Protein AF-A0A815XMN2-F1 (afdb_monomer)

Organism: NCBI:txid433720

Radius of gyr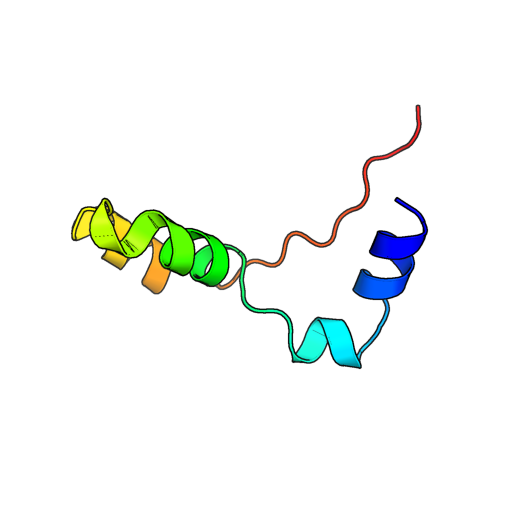ation: 13.96 Å; Cα contacts (8 Å, |Δi|>4): 30; chains: 1; bounding box: 23×28×36 Å

pLDDT: mean 93.34, std 6.51, range [59.31, 98.06]

Sequence (55 aa):
WRYLNSAYELDAFVKSCPSDQEIVLHWVRRETSTKEFLQLTKEEPKYSLDIPELD

Mean predicted aligned error: 3.77 Å

Structure (mmCIF, N/CA/C/O backbone):
data_AF-A0A815XMN2-F1
#
_entry.id   AF-A0A815XMN2-F1
#
loop_
_atom_site.group_PDB
_atom_site.id
_atom_site.type_symbol
_atom_site.label_atom_id
_atom_site.label_alt_id
_atom_site.label_comp_id
_atom_site.label_asym_id
_atom_site.label_entity_id
_atom_site.label_seq_id
_atom_site.pdbx_PDB_ins_code
_atom_site.Cartn_x
_atom_site.Cartn_y
_atom_site.Cartn_z
_atom_site.occupancy
_atom_site.B_iso_or_equiv
_atom_site.auth_seq_id
_atom_site.auth_comp_id
_atom_site.auth_asym_id
_atom_site.auth_atom_id
_atom_site.pdbx_PDB_model_num
ATOM 1 N N . TRP A 1 1 ? 6.205 12.749 -10.085 1.00 91.94 1 TRP A N 1
ATOM 2 C CA . TRP A 1 1 ? 5.284 11.659 -10.453 1.00 91.94 1 TRP A CA 1
ATOM 3 C C . TRP A 1 1 ? 5.889 10.556 -11.311 1.00 91.94 1 TRP A C 1
ATOM 5 O O . TRP A 1 1 ? 5.694 9.412 -10.943 1.00 91.94 1 TRP A O 1
ATOM 15 N N . ARG A 1 2 ? 6.682 10.834 -12.365 1.00 93.50 2 ARG A N 1
ATOM 16 C CA . ARG A 1 2 ? 7.274 9.784 -13.236 1.00 93.50 2 ARG A CA 1
ATOM 17 C C . ARG A 1 2 ? 7.884 8.573 -12.504 1.00 93.50 2 ARG A C 1
ATOM 19 O O . ARG A 1 2 ? 7.571 7.451 -12.865 1.00 93.50 2 ARG A O 1
ATOM 26 N N . TYR A 1 3 ? 8.712 8.788 -11.478 1.00 95.88 3 TYR A N 1
ATOM 27 C CA . TYR A 1 3 ? 9.306 7.685 -10.704 1.00 95.88 3 TYR A CA 1
ATOM 28 C C . TYR A 1 3 ? 8.259 6.845 -9.954 1.00 95.88 3 TYR A C 1
ATOM 30 O O . TYR A 1 3 ? 8.345 5.623 -9.956 1.00 95.88 3 TYR A O 1
ATOM 38 N N . LEU A 1 4 ? 7.260 7.497 -9.351 1.00 95.94 4 LEU A N 1
ATOM 39 C CA . LEU A 1 4 ? 6.166 6.806 -8.666 1.00 95.94 4 LEU A CA 1
ATOM 40 C C . LEU A 1 4 ? 5.302 6.027 -9.659 1.00 95.94 4 LEU A C 1
ATOM 42 O O . LEU A 1 4 ? 5.005 4.875 -9.390 1.00 95.94 4 LEU A O 1
ATOM 46 N N . ASN A 1 5 ? 5.016 6.591 -10.839 1.00 95.94 5 ASN A N 1
ATOM 47 C CA . ASN A 1 5 ? 4.310 5.872 -11.903 1.00 95.94 5 ASN A CA 1
ATOM 48 C C . ASN A 1 5 ? 5.042 4.577 -12.276 1.00 95.94 5 ASN A C 1
ATOM 50 O O . ASN A 1 5 ? 4.451 3.506 -12.295 1.00 95.94 5 ASN A O 1
ATOM 54 N N . SER A 1 6 ? 6.359 4.660 -12.491 1.00 96.69 6 SER A N 1
ATOM 55 C CA . SER A 1 6 ? 7.175 3.477 -12.779 1.00 96.69 6 SER A CA 1
ATOM 56 C C . SER A 1 6 ? 7.202 2.467 -11.628 1.00 96.69 6 SER A C 1
ATOM 58 O O . SER A 1 6 ? 7.309 1.272 -11.880 1.00 96.69 6 SER A O 1
ATOM 60 N N . ALA A 1 7 ? 7.115 2.916 -10.373 1.00 97.31 7 ALA A N 1
ATOM 61 C CA . ALA A 1 7 ? 7.002 2.014 -9.231 1.00 97.31 7 ALA A CA 1
ATOM 62 C C . ALA A 1 7 ? 5.627 1.327 -9.188 1.00 97.31 7 ALA A C 1
ATOM 64 O O . ALA A 1 7 ? 5.563 0.129 -8.944 1.00 97.31 7 ALA A O 1
ATOM 65 N N . TYR A 1 8 ? 4.544 2.048 -9.477 1.00 96.88 8 TYR A N 1
ATOM 66 C CA . TYR A 1 8 ? 3.178 1.514 -9.481 1.00 96.88 8 TYR A CA 1
ATOM 67 C C . TYR A 1 8 ? 2.927 0.498 -10.609 1.00 96.88 8 TYR A C 1
ATOM 69 O O . TYR A 1 8 ? 2.094 -0.389 -10.458 1.00 96.88 8 TYR A O 1
ATOM 77 N N . GLU A 1 9 ? 3.706 0.558 -11.692 1.00 96.06 9 GLU A N 1
ATOM 78 C CA . GLU A 1 9 ? 3.719 -0.440 -12.774 1.00 96.06 9 GLU A CA 1
ATOM 79 C C . GLU A 1 9 ? 4.659 -1.636 -12.500 1.00 96.06 9 GLU A C 1
ATOM 81 O O . GLU A 1 9 ? 4.635 -2.634 -13.225 1.00 96.06 9 GLU A O 1
ATOM 86 N N . LEU A 1 10 ? 5.513 -1.563 -11.472 1.00 97.94 10 LEU A N 1
ATOM 87 C CA . LEU A 1 10 ? 6.502 -2.597 -11.174 1.00 97.94 10 LEU A CA 1
ATOM 88 C C . LEU A 1 10 ? 5.890 -3.721 -10.326 1.00 97.94 10 LEU A C 1
ATO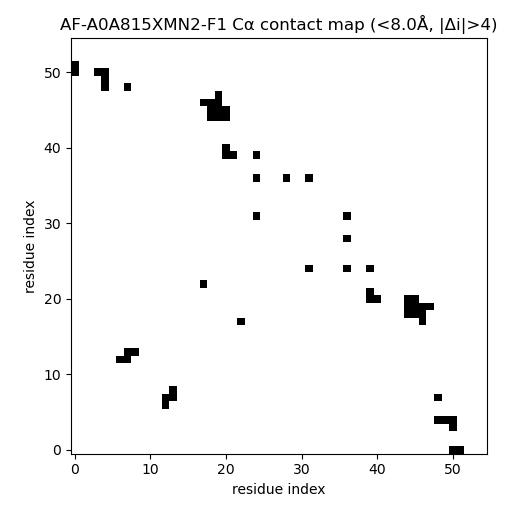M 90 O O . LEU A 1 10 ? 5.559 -3.529 -9.160 1.00 97.94 10 LEU A O 1
ATOM 94 N N . ASP A 1 11 ? 5.862 -4.941 -10.865 1.00 98.06 11 ASP A N 1
ATOM 95 C CA . ASP A 1 11 ? 5.300 -6.126 -10.193 1.00 98.06 11 ASP A CA 1
ATOM 96 C C . ASP A 1 11 ? 5.904 -6.389 -8.800 1.00 98.06 11 ASP A C 1
ATOM 98 O O . ASP A 1 11 ? 5.189 -6.708 -7.851 1.00 98.06 11 ASP A O 1
ATOM 102 N N . ALA A 1 12 ? 7.218 -6.185 -8.646 1.00 98.06 12 ALA A N 1
ATOM 103 C CA . ALA A 1 12 ? 7.893 -6.325 -7.357 1.00 98.06 12 ALA A CA 1
ATOM 104 C C . ALA A 1 12 ? 7.367 -5.332 -6.308 1.00 98.06 12 ALA A C 1
ATOM 106 O O . ALA A 1 12 ? 7.253 -5.686 -5.135 1.00 98.06 12 ALA A O 1
ATOM 107 N N . PHE A 1 13 ? 7.030 -4.108 -6.721 1.00 98.00 13 PHE A N 1
ATOM 108 C CA . PHE A 1 13 ? 6.412 -3.120 -5.844 1.00 98.00 13 PHE A CA 1
ATOM 109 C C . PHE A 1 13 ? 4.969 -3.524 -5.533 1.00 98.00 13 PHE A C 1
ATOM 111 O O . PHE A 1 13 ? 4.632 -3.674 -4.366 1.00 98.00 13 PHE A O 1
ATOM 118 N N . VAL A 1 14 ? 4.147 -3.799 -6.551 1.00 96.56 14 VAL A N 1
ATOM 119 C CA . VAL A 1 14 ? 2.720 -4.130 -6.378 1.00 96.56 14 VAL A CA 1
ATOM 120 C C . VAL A 1 14 ? 2.518 -5.338 -5.458 1.00 96.56 14 VAL A C 1
ATOM 122 O O . VAL A 1 14 ? 1.663 -5.308 -4.581 1.00 96.56 14 VAL A O 1
ATOM 125 N N . LYS A 1 15 ? 3.340 -6.385 -5.592 1.00 96.12 15 LYS A N 1
ATOM 126 C CA . LYS A 1 15 ? 3.247 -7.593 -4.753 1.00 96.12 15 LYS A CA 1
ATOM 127 C C . LYS A 1 15 ? 3.749 -7.415 -3.323 1.00 96.12 15 LYS A C 1
ATOM 129 O O . LYS A 1 15 ? 3.455 -8.259 -2.480 1.00 96.12 15 LYS A O 1
ATOM 134 N N . SER A 1 16 ? 4.552 -6.387 -3.061 1.00 97.50 16 SER A N 1
ATOM 135 C CA . SER A 1 16 ? 5.137 -6.132 -1.739 1.00 97.50 16 SER A CA 1
ATOM 136 C C . SER A 1 16 ? 4.515 -4.933 -1.024 1.00 97.50 16 SER A C 1
ATOM 138 O O . SER A 1 16 ? 4.743 -4.756 0.173 1.00 97.50 16 SER A O 1
ATOM 140 N N . CYS A 1 17 ? 3.730 -4.120 -1.735 1.00 97.88 17 CYS A N 1
ATOM 141 C CA . CYS A 1 17 ? 3.074 -2.944 -1.193 1.00 97.88 17 CYS A CA 1
ATOM 142 C C . CYS A 1 17 ? 1.949 -3.364 -0.229 1.00 97.88 17 CYS A C 1
ATOM 144 O O . CYS A 1 17 ? 1.083 -4.152 -0.620 1.00 97.88 17 CYS A O 1
ATOM 146 N N . PRO A 1 18 ? 1.940 -2.870 1.022 1.00 97.81 18 PRO A N 1
ATOM 147 C CA . PRO A 1 18 ? 0.804 -3.055 1.919 1.00 97.81 18 PRO A CA 1
ATOM 148 C C . PRO A 1 18 ? -0.401 -2.234 1.449 1.00 97.81 18 PRO A C 1
ATOM 150 O O . PRO A 1 18 ? -0.257 -1.276 0.690 1.00 97.81 18 PRO A O 1
ATOM 153 N N . SER A 1 19 ? -1.588 -2.594 1.929 1.00 97.81 19 SER A N 1
ATOM 154 C CA . SER A 1 19 ? -2.796 -1.807 1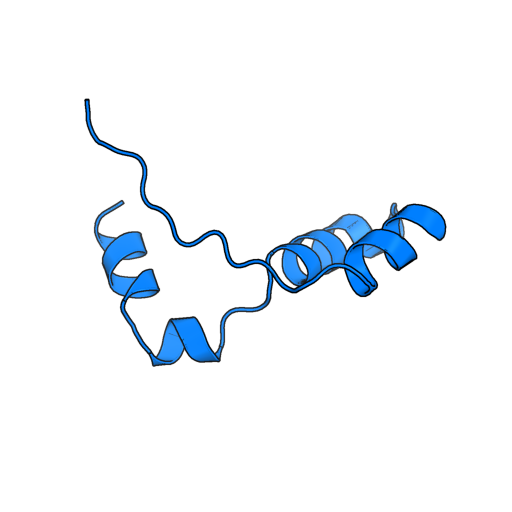.661 1.00 97.81 19 SER A CA 1
ATOM 155 C C . SER A 1 19 ? -2.748 -0.431 2.329 1.00 97.81 19 SER A C 1
ATOM 157 O O . SER A 1 19 ? -2.074 -0.234 3.347 1.00 97.81 19 SER A O 1
ATOM 159 N N . ASP A 1 20 ? -3.526 0.514 1.804 1.00 97.56 20 ASP A N 1
ATOM 160 C CA . ASP A 1 20 ? -3.677 1.857 2.370 1.00 97.56 20 ASP A CA 1
ATOM 161 C C . ASP A 1 20 ? -4.063 1.782 3.856 1.00 97.56 20 ASP A C 1
ATOM 163 O O . ASP A 1 20 ? -3.517 2.500 4.698 1.00 97.56 20 ASP A O 1
ATOM 167 N N . GLN A 1 21 ? -4.971 0.863 4.200 1.00 96.94 21 GLN A N 1
ATOM 168 C CA . GLN A 1 21 ? -5.426 0.656 5.570 1.00 96.94 21 GLN A CA 1
ATOM 169 C C . GLN A 1 21 ? -4.309 0.157 6.491 1.00 96.94 21 GLN A C 1
ATOM 171 O O . GLN A 1 21 ? -4.207 0.627 7.624 1.00 96.94 21 GLN A O 1
ATOM 176 N N . GLU A 1 22 ? -3.452 -0.757 6.032 1.00 96.00 22 GLU A N 1
ATOM 177 C CA . GLU A 1 22 ? -2.303 -1.231 6.813 1.00 96.00 22 GLU A CA 1
ATOM 178 C C . GLU A 1 22 ? -1.263 -0.130 7.028 1.00 96.00 22 GLU A C 1
ATOM 180 O O . GLU A 1 22 ? -0.711 -0.019 8.126 1.00 96.00 22 GLU A O 1
ATOM 185 N N . ILE A 1 23 ? -1.034 0.715 6.015 1.00 97.12 23 ILE A N 1
ATOM 186 C CA . ILE A 1 23 ? -0.158 1.887 6.125 1.00 97.12 23 ILE A CA 1
ATOM 187 C C . ILE A 1 23 ? -0.707 2.839 7.188 1.00 97.12 23 ILE A C 1
ATOM 189 O O . ILE A 1 23 ? 0.016 3.200 8.117 1.00 97.12 23 ILE A O 1
ATOM 193 N N . VAL A 1 24 ? -1.987 3.215 7.097 1.00 95.50 24 VAL A N 1
ATOM 194 C CA . VAL A 1 24 ? -2.637 4.098 8.078 1.00 95.50 24 VAL A CA 1
ATOM 195 C C . VAL A 1 24 ? -2.543 3.488 9.472 1.00 95.50 24 VAL A C 1
ATOM 197 O O . VAL A 1 24 ? -2.029 4.124 10.395 1.00 95.50 24 VAL A O 1
ATOM 200 N N . LEU A 1 25 ? -2.966 2.231 9.618 1.00 94.75 25 LEU A N 1
ATOM 201 C CA . LEU A 1 25 ? -2.983 1.539 10.897 1.00 94.75 25 LEU A CA 1
ATOM 202 C C . LEU A 1 25 ? -1.590 1.466 11.528 1.00 94.75 25 LEU A C 1
ATOM 204 O O . LEU A 1 25 ? -1.478 1.646 12.738 1.00 94.75 25 LEU A O 1
ATOM 208 N N . HIS A 1 26 ? -0.535 1.232 10.743 1.00 94.88 26 HIS A N 1
ATOM 209 C CA . HIS A 1 26 ? 0.841 1.208 11.237 1.00 94.88 26 HIS A CA 1
ATOM 210 C C . HIS A 1 26 ? 1.213 2.509 11.963 1.00 94.88 26 HIS A C 1
ATOM 212 O O . HIS A 1 26 ? 1.777 2.460 13.059 1.00 94.88 26 HIS A O 1
ATOM 218 N N . TRP A 1 27 ? 0.860 3.656 11.381 1.00 94.50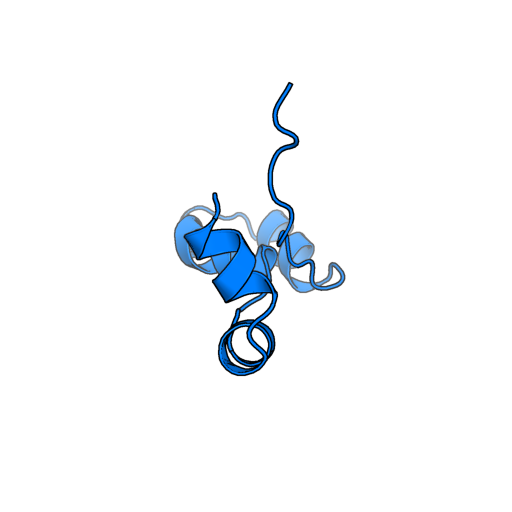 27 TRP A N 1
ATOM 219 C CA . TRP A 1 27 ? 1.220 4.971 11.911 1.00 94.50 27 TRP A CA 1
ATOM 220 C C . TRP A 1 27 ? 0.315 5.432 13.052 1.00 94.50 27 TRP A C 1
ATOM 222 O O . TRP A 1 27 ? 0.810 6.003 14.021 1.00 94.50 27 TRP A O 1
ATOM 232 N N . VAL A 1 28 ? -0.989 5.148 12.988 1.00 92.38 28 VAL A N 1
ATOM 233 C CA . VAL A 1 28 ? -1.954 5.633 13.992 1.00 92.38 28 VAL A CA 1
ATOM 234 C C . VAL A 1 28 ? -2.236 4.636 15.117 1.00 92.38 28 VAL A C 1
ATOM 236 O O . VAL A 1 28 ? -3.019 4.934 16.018 1.00 92.38 28 VAL A O 1
ATOM 239 N N . ARG A 1 29 ? -1.596 3.456 15.121 1.00 82.75 29 ARG A N 1
ATOM 240 C CA . ARG A 1 29 ? -1.935 2.318 16.002 1.00 82.75 29 ARG A CA 1
ATOM 241 C C . ARG A 1 29 ? -2.116 2.666 17.483 1.00 82.75 29 ARG A C 1
ATOM 243 O O . ARG A 1 29 ? -2.915 2.026 18.157 1.00 82.75 29 ARG A O 1
ATOM 250 N N . ARG A 1 30 ? -1.341 3.619 18.012 1.00 84.06 30 ARG A N 1
ATOM 251 C CA . ARG A 1 30 ? -1.387 4.016 19.434 1.00 84.06 30 ARG A CA 1
ATOM 252 C C . ARG A 1 30 ? -2.536 4.971 19.768 1.00 84.06 30 ARG A C 1
ATOM 254 O O . ARG A 1 30 ? -2.911 5.066 20.929 1.00 84.06 30 ARG A O 1
ATOM 261 N N . GLU A 1 31 ? -3.071 5.651 18.764 1.00 88.31 31 GLU A N 1
ATOM 262 C CA . GLU A 1 31 ? -4.085 6.705 18.884 1.00 88.31 31 GLU A CA 1
ATOM 263 C C . GLU A 1 31 ? -5.449 6.258 18.330 1.00 88.31 31 GLU A C 1
ATOM 265 O O . GLU A 1 31 ? -6.450 6.943 18.507 1.00 88.31 31 GLU A O 1
ATOM 270 N N . THR A 1 32 ? -5.502 5.086 17.691 1.00 87.12 32 THR A N 1
ATOM 271 C CA . THR A 1 32 ? -6.709 4.544 17.057 1.00 87.12 32 THR A CA 1
ATOM 272 C C . THR A 1 32 ? -7.671 3.979 18.100 1.00 87.12 32 THR A C 1
ATOM 274 O O . THR A 1 32 ? -7.297 3.126 18.911 1.00 87.12 32 THR A O 1
ATOM 277 N N . SER A 1 33 ? -8.942 4.379 18.050 1.00 91.75 33 SER A N 1
ATOM 278 C CA . SER A 1 33 ? -9.982 3.753 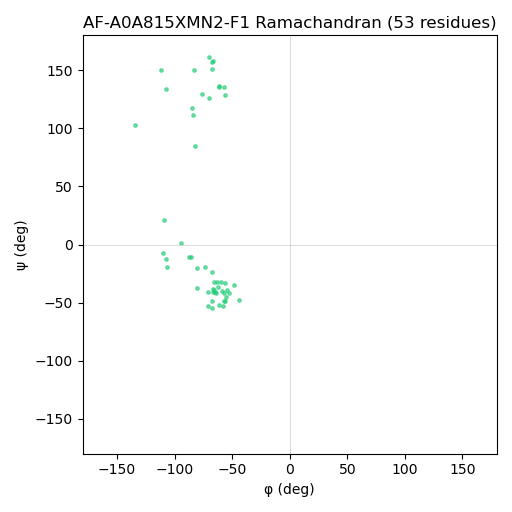18.870 1.00 91.75 33 SER A CA 1
ATOM 279 C C . SER A 1 33 ? -10.252 2.308 18.431 1.00 91.75 33 SER A C 1
ATOM 281 O O . SER A 1 33 ? -10.055 1.932 17.276 1.00 91.75 33 SER A O 1
ATOM 283 N N . THR A 1 34 ? -10.799 1.472 19.319 1.00 90.75 34 THR A N 1
ATOM 284 C CA . THR A 1 34 ? -11.189 0.094 18.955 1.00 90.75 34 THR A CA 1
ATOM 285 C C . THR A 1 34 ? -12.164 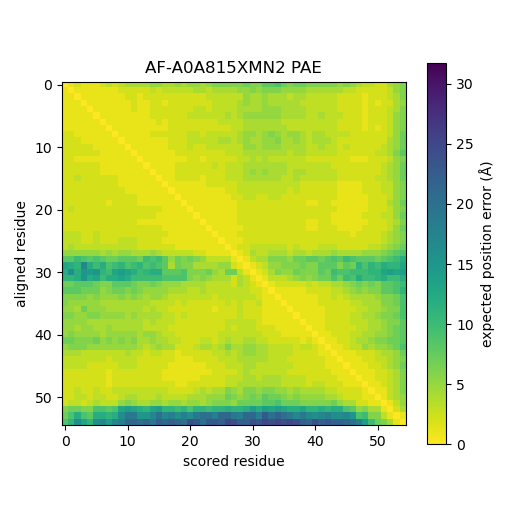0.058 17.775 1.00 90.75 34 THR A C 1
ATOM 287 O O . THR A 1 34 ? -12.113 -0.860 16.960 1.00 90.75 34 THR A O 1
ATOM 290 N N . LYS A 1 35 ? -13.043 1.061 17.656 1.00 92.81 35 LYS A N 1
ATOM 291 C CA . LYS A 1 35 ? -14.007 1.155 16.556 1.00 92.81 35 LYS A CA 1
ATOM 292 C C . LYS A 1 35 ? -13.310 1.402 15.217 1.00 92.81 35 LYS A C 1
ATOM 294 O O . LYS A 1 35 ? -13.595 0.689 14.262 1.00 92.81 35 LYS A O 1
ATOM 299 N N . GLU A 1 36 ? -12.399 2.370 15.160 1.00 90.88 36 GLU A N 1
ATOM 300 C CA . GLU A 1 36 ? -11.638 2.694 13.944 1.00 90.88 36 GLU A CA 1
ATOM 301 C C . GLU A 1 36 ? -10.713 1.545 13.545 1.00 90.88 36 GLU A C 1
ATOM 303 O O . GLU A 1 36 ? -10.644 1.189 12.374 1.00 90.88 36 GLU A O 1
ATO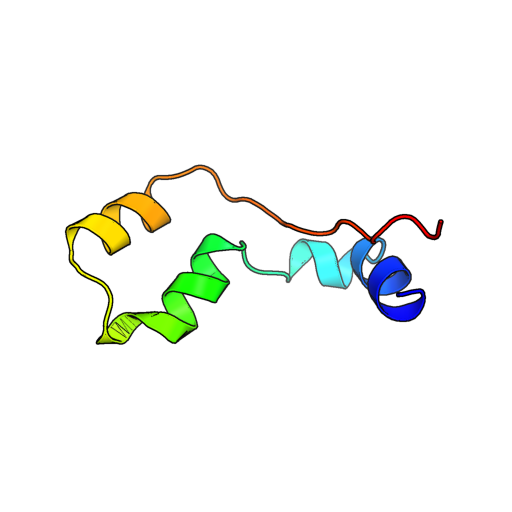M 308 N N . PHE A 1 37 ? -10.083 0.889 14.523 1.00 92.12 37 PHE A N 1
ATOM 309 C CA . PHE A 1 37 ? -9.280 -0.309 14.287 1.00 92.12 37 PHE A CA 1
ATOM 310 C C . PHE A 1 37 ? -10.108 -1.412 13.614 1.00 92.12 37 PHE A C 1
ATOM 312 O O . PHE A 1 37 ? -9.692 -1.999 12.616 1.00 92.12 37 PHE A O 1
ATOM 319 N N . LEU A 1 38 ? -11.303 -1.693 14.146 1.00 93.38 38 LEU A N 1
ATOM 320 C CA . LEU A 1 38 ? -12.209 -2.696 13.581 1.00 93.38 38 LEU A CA 1
ATOM 321 C C . LEU A 1 38 ? -12.735 -2.301 12.204 1.00 93.38 38 LEU A C 1
ATOM 323 O O . LEU A 1 38 ? -13.006 -3.183 11.398 1.00 93.38 38 LEU A O 1
ATOM 327 N N . GLN A 1 39 ? -12.909 -1.007 11.946 1.00 93.25 39 GLN A N 1
ATOM 328 C CA . GLN A 1 39 ? -13.311 -0.519 10.637 1.00 93.25 39 GLN A CA 1
ATOM 329 C C . GLN A 1 39 ? -12.192 -0.755 9.612 1.00 93.25 39 GLN A C 1
ATOM 331 O O . GLN A 1 39 ? -12.407 -1.470 8.638 1.00 93.25 39 GLN A O 1
ATOM 336 N N . LEU A 1 40 ? -10.977 -0.271 9.886 1.00 92.81 40 LEU A N 1
ATOM 337 C CA . LEU A 1 40 ? -9.820 -0.408 8.990 1.00 92.81 40 LEU A CA 1
ATOM 338 C C . LEU A 1 40 ? -9.441 -1.867 8.697 1.00 92.81 40 LEU A C 1
ATOM 340 O O . LEU A 1 40 ? -8.965 -2.166 7.610 1.00 92.81 40 LEU A O 1
ATOM 344 N N . THR A 1 41 ? -9.656 -2.780 9.649 1.00 92.81 41 THR A N 1
ATOM 345 C CA . THR A 1 41 ? -9.309 -4.208 9.498 1.00 92.81 41 THR A CA 1
ATOM 34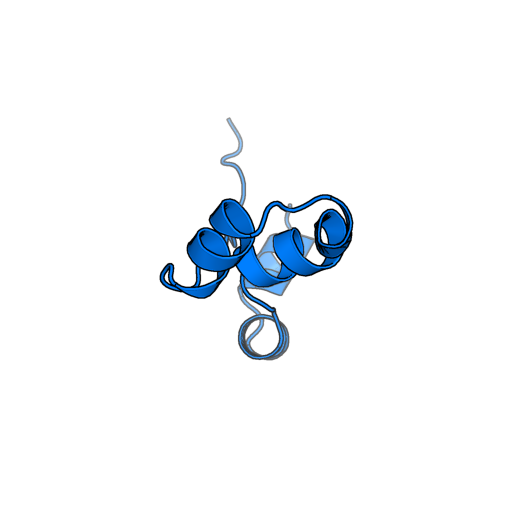6 C C . THR A 1 41 ? -10.398 -5.063 8.847 1.00 92.81 41 THR A C 1
ATOM 348 O O . THR A 1 41 ? -10.138 -6.219 8.522 1.00 92.81 41 THR A O 1
ATOM 351 N N . LYS A 1 42 ? -11.618 -4.536 8.678 1.00 94.81 42 LYS A N 1
ATOM 352 C CA . LYS A 1 42 ? -12.742 -5.255 8.049 1.00 94.81 42 LYS A CA 1
ATOM 353 C C . LYS A 1 42 ? -13.073 -4.769 6.644 1.00 94.81 42 LYS A C 1
ATOM 355 O O . LYS A 1 42 ? -13.777 -5.474 5.927 1.00 94.81 42 LYS A O 1
ATOM 360 N N . GLU A 1 43 ? -12.645 -3.565 6.287 1.00 93.31 43 GLU A N 1
ATOM 361 C CA . GLU A 1 43 ? -12.818 -3.032 4.938 1.00 93.31 43 GLU A CA 1
ATOM 362 C C . GLU A 1 43 ? -11.979 -3.817 3.919 1.00 93.31 43 GLU A C 1
ATOM 364 O O . GLU A 1 43 ? -10.928 -4.367 4.251 1.00 93.31 43 GLU A O 1
ATOM 369 N N . GLU A 1 44 ? -12.444 -3.871 2.667 1.00 96.38 44 GLU A N 1
ATOM 370 C CA . GLU A 1 44 ? -11.650 -4.452 1.583 1.00 96.38 44 GLU A CA 1
ATOM 371 C C . GLU A 1 44 ? -10.343 -3.658 1.392 1.00 96.38 44 GLU A C 1
ATOM 373 O O . GLU A 1 44 ? -10.381 -2.419 1.396 1.00 96.38 44 GLU A O 1
ATOM 378 N N . PRO A 1 45 ? -9.194 -4.338 1.210 1.00 96.00 45 PRO A N 1
ATOM 379 C CA . PRO A 1 45 ? -7.914 -3.682 0.977 1.00 96.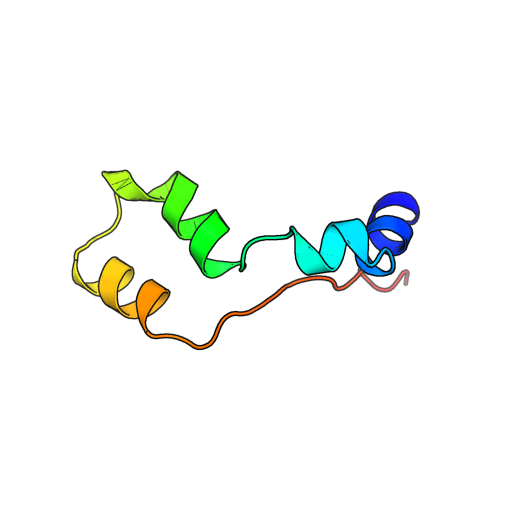00 45 PRO A CA 1
ATOM 380 C C . PRO A 1 45 ? -7.968 -2.741 -0.225 1.00 96.00 45 PRO A C 1
ATOM 382 O O . PRO A 1 45 ? -8.382 -3.133 -1.318 1.00 96.00 45 PRO A O 1
ATOM 385 N N . LYS A 1 46 ? -7.525 -1.501 -0.022 1.00 97.12 46 LYS A N 1
ATOM 386 C CA . LYS A 1 46 ? -7.384 -0.499 -1.080 1.00 97.12 46 LYS A CA 1
ATOM 387 C C . LYS A 1 46 ? -5.914 -0.202 -1.317 1.00 97.12 46 LYS A C 1
ATOM 389 O O . LYS A 1 46 ? -5.100 -0.311 -0.402 1.00 97.12 46 LYS A O 1
ATOM 394 N N . TYR A 1 47 ? -5.606 0.155 -2.555 1.00 97.44 47 TYR A N 1
ATOM 395 C CA . TYR A 1 47 ? -4.263 0.503 -2.992 1.00 97.44 47 TYR A CA 1
ATOM 396 C C . TYR A 1 47 ? -4.350 1.775 -3.828 1.00 97.44 47 TYR A C 1
ATOM 398 O O . TYR A 1 47 ? -4.768 1.736 -4.985 1.00 97.44 47 TYR A O 1
ATOM 406 N N . SER A 1 48 ? -3.978 2.903 -3.231 1.00 96.38 48 SER A N 1
ATOM 407 C CA . SER A 1 48 ? -3.980 4.207 -3.894 1.00 96.38 48 SER A CA 1
ATOM 408 C C . SER A 1 48 ? -2.705 4.374 -4.727 1.00 96.38 48 SER A C 1
ATOM 410 O O . SER A 1 48 ? -1.708 4.927 -4.260 1.00 96.38 48 SER A O 1
ATOM 412 N N . LEU A 1 49 ? -2.727 3.856 -5.960 1.00 95.75 49 LEU A N 1
ATOM 413 C CA . LEU A 1 49 ? -1.591 3.849 -6.899 1.00 95.75 49 LEU A CA 1
ATOM 414 C C . LEU A 1 49 ? -1.788 4.806 -8.089 1.00 95.75 49 LEU A C 1
ATOM 416 O O . LEU A 1 49 ? -1.165 4.647 -9.138 1.00 95.75 49 LEU A O 1
ATOM 420 N N . ASP A 1 50 ? -2.661 5.797 -7.936 1.00 94.19 50 ASP A N 1
ATOM 421 C CA . ASP A 1 50 ? -2.953 6.771 -8.981 1.00 94.19 50 ASP A CA 1
ATOM 422 C C . ASP A 1 50 ? -1.922 7.906 -9.009 1.00 94.19 50 ASP A C 1
ATOM 424 O O . ASP A 1 50 ? -1.347 8.313 -7.994 1.00 94.19 50 ASP A O 1
ATOM 428 N N . ILE A 1 51 ? -1.706 8.451 -10.202 1.00 94.12 51 ILE A N 1
ATOM 429 C CA . ILE A 1 51 ? -0.861 9.619 -10.427 1.00 94.12 51 ILE A CA 1
ATOM 430 C C . ILE A 1 51 ? -1.770 10.805 -10.756 1.00 94.12 51 ILE A C 1
ATOM 432 O O . ILE A 1 51 ? -2.655 10.649 -11.595 1.00 94.12 51 ILE A O 1
ATOM 436 N N . PRO A 1 52 ? -1.563 11.994 -10.161 1.00 93.56 52 PRO A N 1
ATOM 437 C CA . PRO A 1 52 ? -2.337 13.174 -10.521 1.00 93.56 52 PRO A CA 1
ATOM 438 C C . PRO A 1 52 ? -2.220 13.491 -12.010 1.00 93.56 52 PRO A C 1
ATOM 440 O O . PRO A 1 52 ? -1.112 13.495 -12.561 1.00 93.56 52 PRO A O 1
ATOM 443 N N . GLU A 1 53 ? -3.355 13.796 -12.634 1.00 84.56 53 GLU A N 1
ATOM 444 C CA . GLU A 1 53 ? -3.385 14.339 -13.987 1.00 84.56 53 GLU A CA 1
ATOM 445 C C . GLU A 1 53 ? -2.651 15.690 -14.000 1.00 84.56 53 GLU A C 1
ATOM 447 O O . GLU A 1 53 ? -2.766 16.497 -13.074 1.00 84.56 53 GLU A O 1
ATOM 452 N N . LEU A 1 54 ? -1.812 15.895 -15.014 1.00 72.50 54 LEU A N 1
ATOM 453 C CA . LEU A 1 54 ? -1.189 17.189 -15.262 1.00 72.50 54 LEU A CA 1
ATOM 454 C C . LEU A 1 54 ? -2.194 18.014 -16.072 1.00 72.50 54 LEU A C 1
ATOM 456 O O . LEU A 1 54 ? -2.444 17.658 -17.222 1.00 72.50 54 LEU A O 1
ATOM 460 N N . ASP A 1 55 ? -2.755 19.063 -15.465 1.00 59.31 55 ASP A N 1
ATOM 461 C CA . ASP A 1 55 ? -3.466 20.135 -16.186 1.00 59.31 55 ASP A CA 1
ATOM 462 C C . ASP A 1 55 ? -2.535 20.862 -17.176 1.00 59.31 55 ASP A C 1
ATOM 464 O O . ASP A 1 55 ? -1.357 21.124 -16.815 1.00 59.31 55 ASP A O 1
#

Nearest PDB structures (foldseek):
  4afl-assembly1_C  TM=5.861E-01  e=5.702E+00  Homo sapiens

Foldseek 3Di:
DVVLLVLLVDPVNVVPPFFPLVVVCVVCVVPDDPVRVVVSVPDDGHDPSDDDDDD

Secondary structure (DSSP, 8-state):
-HHHHHHHT-HHHHHHPPPHHHHHHHHHTTT--HHHHHHHHHSPP----------

Solvent-accessible surface area (backbone atoms only — not comparable to full-atom values): 3559 Å² total; per-residue (Å²): 106,72,69,58,54,56,42,60,71,29,64,75,44,60,77,67,55,73,33,50,48,56,56,50,46,68,75,42,58,91,79,54,50,73,66,56,50,54,48,54,73,67,52,81,85,44,74,92,70,80,74,85,82,83,131